Protein AF-A0A6N7XXT5-F1 (afdb_monomer_lite)

Secondary structure (DSSP, 8-state):
---------PEEEE--HHHHHHHHHTT--EEEEEE-SS-TTSEEEEEE--HHHHHHHHH----

Organism: NCBI:txid2607614

Foldseek 3Di:
DDDPPPPVQPKDKDQDPLLVVQVVVVVWDFPDWAADPVHRVGIITITGDDPVSVVSSVVDDDD

Sequence (63 aa):
MYRENRNRQSFYVIRGIGMVNYLVRQGFDLIKVEDDKDKPEFKVFLFNNTPELREAMGGYKSR

pLDDT: mean 86.63, std 17.47, range [27.8, 97.25]

Radius of gyration: 13.56 Å; chains: 1; bounding box: 27×29×39 Å

InterPro domains:
  IPR043718 Domain of unknown function DUF5659 [PF18903] (12-61)

Structure (mmCIF, N/CA/C/O backbone):
data_AF-A0A6N7XXT5-F1
#
_entry.id   AF-A0A6N7XXT5-F1
#
loop_
_atom_site.group_PDB
_atom_site.id
_atom_site.type_symbol
_atom_site.label_atom_id
_atom_site.label_alt_id
_atom_site.label_comp_id
_atom_site.label_asym_id
_atom_site.label_entity_id
_atom_site.label_seq_id
_atom_site.pdbx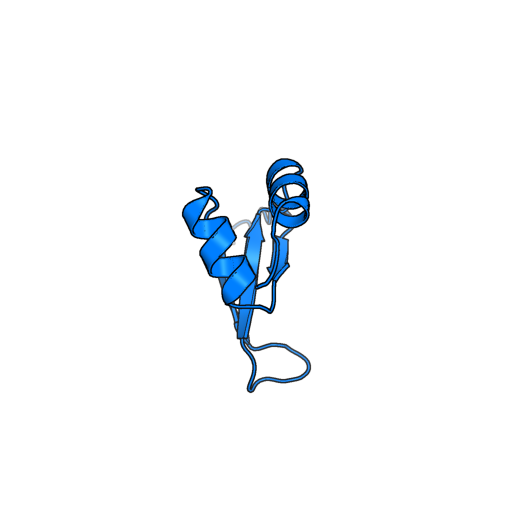_PDB_ins_code
_atom_site.Cartn_x
_atom_site.Cartn_y
_atom_site.Cartn_z
_atom_site.occupancy
_atom_site.B_iso_or_equiv
_atom_site.auth_seq_id
_atom_site.auth_comp_id
_atom_site.auth_asym_id
_atom_site.auth_atom_id
_atom_site.pdbx_PDB_model_num
ATOM 1 N N . MET A 1 1 ? -11.114 16.815 -26.220 1.00 41.75 1 MET A N 1
ATOM 2 C CA . MET A 1 1 ? -10.815 17.545 -24.969 1.00 41.75 1 MET A CA 1
ATOM 3 C C . MET A 1 1 ? -11.482 16.811 -23.815 1.00 41.75 1 MET A C 1
ATOM 5 O O . MET A 1 1 ? -12.680 16.972 -23.632 1.00 41.75 1 MET A O 1
ATOM 9 N N . TYR A 1 2 ? -10.746 15.985 -23.071 1.00 27.80 2 TYR A N 1
ATOM 10 C CA . TYR A 1 2 ? -11.232 15.415 -21.810 1.00 27.80 2 TYR A CA 1
ATOM 11 C C . TYR A 1 2 ? -10.334 15.913 -20.678 1.00 27.80 2 TYR A C 1
ATOM 13 O O . TYR A 1 2 ? -9.111 15.852 -20.767 1.00 27.80 2 TYR A O 1
ATOM 21 N N . ARG A 1 3 ? -10.982 16.511 -19.677 1.00 42.09 3 ARG A N 1
ATOM 22 C CA . ARG A 1 3 ? -10.405 17.175 -18.505 1.00 42.09 3 ARG A CA 1
ATOM 23 C C . ARG A 1 3 ? -9.588 16.187 -17.665 1.00 42.09 3 ARG A C 1
ATOM 25 O O . ARG A 1 3 ? -10.170 15.317 -17.027 1.00 42.09 3 ARG A O 1
ATOM 32 N N . GLU A 1 4 ? -8.273 16.371 -17.574 1.00 44.16 4 GLU A N 1
ATOM 33 C CA . GLU A 1 4 ? -7.473 15.761 -16.506 1.00 44.16 4 GLU A CA 1
ATOM 34 C C . GLU A 1 4 ? -7.614 16.592 -15.224 1.00 44.16 4 GLU A C 1
ATOM 36 O O . GLU A 1 4 ? -6.756 17.403 -14.884 1.00 44.16 4 GLU A O 1
ATOM 41 N N . ASN A 1 5 ? -8.689 16.370 -14.467 1.00 43.69 5 ASN A N 1
ATOM 42 C CA . ASN A 1 5 ? -8.665 16.682 -13.040 1.00 43.69 5 ASN A CA 1
ATOM 43 C C . ASN A 1 5 ? -7.823 15.606 -12.342 1.00 43.69 5 ASN A C 1
ATOM 45 O O . ASN A 1 5 ? -8.355 14.689 -11.717 1.00 43.69 5 ASN A O 1
ATOM 49 N N . ARG A 1 6 ? -6.493 15.689 -12.476 1.00 51.19 6 ARG A N 1
ATOM 50 C CA . ARG A 1 6 ? -5.570 14.923 -11.633 1.00 51.19 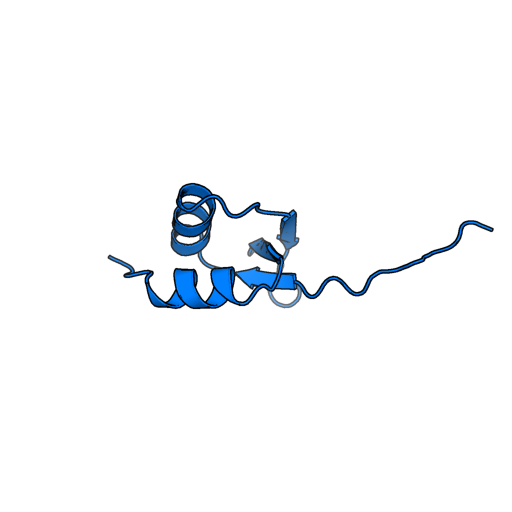6 ARG A CA 1
ATOM 51 C C . ARG A 1 6 ? -5.638 15.505 -10.228 1.00 51.19 6 ARG A C 1
ATOM 53 O O . ARG A 1 6 ? -4.822 16.341 -9.845 1.00 51.19 6 ARG A O 1
ATOM 60 N N . ASN A 1 7 ? -6.627 15.049 -9.463 1.00 52.50 7 ASN A N 1
ATOM 61 C CA . ASN A 1 7 ? -6.525 15.014 -8.013 1.00 52.50 7 ASN A CA 1
ATOM 62 C C . ASN A 1 7 ? -5.145 14.417 -7.716 1.00 52.50 7 ASN A C 1
ATOM 64 O O . ASN A 1 7 ? -4.884 13.268 -8.074 1.00 52.50 7 ASN A O 1
ATOM 68 N N . ARG A 1 8 ? -4.215 15.221 -7.188 1.00 57.25 8 ARG A N 1
ATOM 69 C CA . ARG A 1 8 ? -2.877 14.764 -6.794 1.00 57.25 8 ARG A CA 1
ATOM 70 C C . ARG A 1 8 ? -3.040 13.889 -5.556 1.00 57.25 8 ARG A C 1
ATOM 72 O O . ARG A 1 8 ? -2.700 14.298 -4.452 1.00 57.25 8 ARG A O 1
ATOM 79 N N . GLN A 1 9 ? -3.626 12.712 -5.732 1.00 64.94 9 GLN A N 1
ATOM 80 C CA . GLN A 1 9 ? -3.695 11.708 -4.693 1.00 64.94 9 GLN A CA 1
ATOM 81 C C . GLN A 1 9 ? -2.244 11.328 -4.402 1.00 64.94 9 GLN A C 1
ATOM 83 O O . GLN A 1 9 ? -1.527 10.814 -5.262 1.00 64.94 9 GLN A O 1
ATOM 88 N N . SER A 1 10 ? -1.759 11.740 -3.233 1.00 84.44 10 SER A N 1
ATOM 89 C CA . SER A 1 10 ? -0.412 11.406 -2.799 1.00 84.44 10 SER A CA 1
ATOM 90 C C . SER A 1 10 ? -0.403 9.906 -2.530 1.00 84.44 10 SER A C 1
ATOM 92 O O . SER A 1 10 ? -1.195 9.415 -1.728 1.00 84.44 10 SER A O 1
ATOM 94 N N . PHE A 1 11 ? 0.452 9.174 -3.236 1.00 91.44 11 PHE A N 1
ATOM 95 C CA . PHE A 1 11 ? 0.662 7.754 -2.993 1.00 91.44 11 PHE A CA 1
ATOM 96 C C . PHE A 1 11 ? 1.859 7.554 -2.072 1.00 91.44 11 PHE A C 1
ATOM 98 O O . PHE A 1 11 ? 2.821 8.327 -2.104 1.00 91.44 11 PHE A O 1
ATOM 105 N N . TYR A 1 12 ? 1.801 6.499 -1.269 1.00 94.25 12 TYR A N 1
ATOM 106 C CA . TYR A 1 12 ? 2.942 5.986 -0.531 1.00 94.25 12 TYR A CA 1
ATOM 107 C C . TYR A 1 12 ? 3.459 4.727 -1.229 1.00 94.25 12 TYR A C 1
ATOM 109 O O . TYR A 1 12 ? 2.676 3.846 -1.586 1.00 94.25 12 TYR A O 1
ATOM 117 N N . VAL A 1 13 ? 4.774 4.661 -1.441 1.00 94.81 13 VAL A N 1
ATOM 118 C CA . VAL A 1 13 ? 5.432 3.563 -2.157 1.00 94.81 13 VAL A CA 1
ATOM 119 C C . VAL A 1 13 ? 6.049 2.597 -1.155 1.00 94.81 13 VAL A C 1
ATOM 121 O O . VAL A 1 13 ? 6.895 2.981 -0.350 1.00 94.81 13 VAL A O 1
ATOM 124 N N . ILE A 1 14 ? 5.660 1.329 -1.238 1.00 94.81 14 ILE A N 1
ATOM 125 C CA . ILE A 1 14 ? 6.162 0.239 -0.401 1.00 94.81 14 ILE A CA 1
ATOM 126 C C . ILE A 1 14 ? 6.853 -0.778 -1.303 1.00 94.81 14 ILE A C 1
ATOM 128 O O . ILE A 1 14 ? 6.354 -1.099 -2.375 1.00 94.81 14 ILE A O 1
ATOM 132 N N . ARG A 1 15 ? 8.016 -1.286 -0.883 1.00 93.94 15 ARG A N 1
ATOM 133 C CA . ARG A 1 15 ? 8.812 -2.257 -1.663 1.00 93.94 15 ARG A CA 1
ATOM 134 C C . ARG A 1 15 ? 8.791 -3.673 -1.077 1.00 93.94 15 ARG A C 1
ATOM 136 O O . ARG A 1 15 ? 9.124 -4.633 -1.757 1.00 93.94 15 ARG A O 1
ATOM 143 N N . GLY A 1 16 ? 8.409 -3.815 0.193 1.00 93.62 16 GLY A N 1
ATOM 144 C CA . GLY A 1 16 ? 8.433 -5.092 0.903 1.00 93.62 16 GLY A CA 1
ATOM 145 C C . GLY A 1 16 ? 7.086 -5.810 0.880 1.00 93.62 16 GLY A C 1
ATOM 146 O O . GLY A 1 16 ? 6.115 -5.302 1.438 1.00 93.62 16 GLY A O 1
ATOM 147 N N . ILE A 1 17 ? 7.047 -7.031 0.340 1.00 94.25 17 ILE A N 1
ATOM 148 C CA . ILE A 1 17 ? 5.820 -7.843 0.277 1.00 94.25 17 ILE A CA 1
ATOM 149 C C . ILE A 1 17 ? 5.233 -8.161 1.665 1.00 94.25 17 ILE A C 1
ATOM 151 O O . ILE A 1 17 ? 4.019 -8.235 1.825 1.00 94.25 17 ILE A O 1
ATOM 155 N N . GLY A 1 18 ? 6.076 -8.296 2.696 1.00 95.94 18 GLY A N 1
ATOM 156 C CA . GLY A 1 18 ? 5.619 -8.525 4.072 1.00 95.94 18 GLY A CA 1
ATOM 157 C C . GLY A 1 18 ? 4.793 -7.358 4.622 1.00 95.94 18 GLY A C 1
ATOM 158 O O . GLY A 1 18 ? 3.715 -7.574 5.172 1.00 95.94 18 GLY A O 1
ATOM 159 N N . MET A 1 19 ? 5.254 -6.126 4.384 1.00 96.06 19 MET A N 1
ATOM 160 C CA . MET A 1 19 ? 4.535 -4.903 4.752 1.00 96.06 19 MET A CA 1
ATOM 161 C C . MET A 1 19 ? 3.222 -4.783 3.974 1.00 96.06 19 MET A C 1
ATOM 163 O O . MET A 1 19 ? 2.186 -4.495 4.562 1.00 96.06 19 MET A O 1
ATOM 167 N N . VAL A 1 20 ? 3.246 -5.063 2.667 1.00 96.75 20 VAL A N 1
ATOM 168 C CA . VAL A 1 20 ? 2.046 -5.061 1.810 1.00 96.75 20 VAL A CA 1
ATOM 169 C C . VAL A 1 20 ? 0.994 -6.020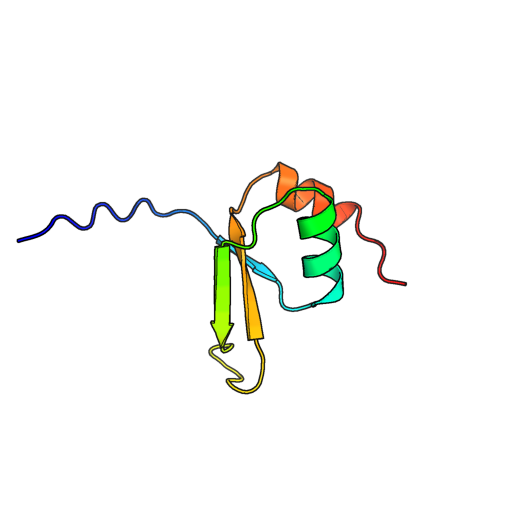 2.360 1.00 96.75 20 VAL A C 1
ATOM 171 O O . VAL A 1 20 ? -0.141 -5.621 2.601 1.00 96.75 20 VAL A O 1
ATOM 174 N N . ASN A 1 21 ? 1.383 -7.269 2.628 1.00 96.62 21 ASN A N 1
ATOM 175 C CA . ASN A 1 21 ? 0.479 -8.279 3.171 1.00 96.62 21 ASN A CA 1
ATOM 176 C C . ASN A 1 21 ? -0.073 -7.886 4.544 1.00 96.62 21 ASN A C 1
ATOM 178 O O . ASN A 1 21 ? -1.241 -8.143 4.832 1.00 96.62 21 ASN A O 1
ATOM 182 N N . TYR A 1 22 ? 0.752 -7.278 5.398 1.00 97.19 22 TYR A N 1
ATOM 183 C CA . TYR A 1 22 ? 0.304 -6.757 6.683 1.00 97.19 22 TYR A CA 1
ATOM 184 C C . TYR A 1 22 ? -0.745 -5.651 6.509 1.00 97.19 22 TYR A C 1
ATOM 186 O O . TYR A 1 22 ? -1.821 -5.755 7.090 1.00 97.19 22 TYR A O 1
ATOM 194 N N . LEU A 1 23 ? -0.481 -4.647 5.670 1.00 96.94 23 LEU A N 1
ATOM 195 C CA . LEU A 1 23 ? -1.385 -3.514 5.459 1.00 96.94 23 LEU A CA 1
ATOM 196 C C . LEU A 1 23 ? -2.712 -3.936 4.821 1.00 96.94 23 LEU A C 1
ATOM 198 O O . LEU A 1 23 ? -3.768 -3.508 5.279 1.00 96.94 23 LEU A O 1
ATOM 202 N N . VAL A 1 24 ? -2.686 -4.848 3.847 1.00 96.81 24 VAL A N 1
ATOM 203 C CA . VAL A 1 24 ? -3.919 -5.410 3.268 1.00 96.81 24 VAL A CA 1
ATOM 204 C C . VAL A 1 24 ? -4.757 -6.115 4.341 1.00 96.81 24 VAL A C 1
ATOM 206 O O . VAL A 1 24 ? -5.971 -5.945 4.392 1.00 96.81 24 VAL A O 1
ATOM 209 N N . ARG A 1 25 ? -4.125 -6.846 5.270 1.00 96.50 25 ARG A N 1
ATOM 210 C CA . ARG A 1 25 ? -4.827 -7.472 6.410 1.00 96.50 25 ARG A CA 1
ATOM 211 C C . ARG A 1 25 ? -5.346 -6.467 7.441 1.00 96.50 25 ARG A C 1
ATOM 213 O O . ARG A 1 25 ? -6.236 -6.819 8.204 1.00 96.50 25 ARG A O 1
ATOM 220 N N . GLN A 1 26 ? -4.790 -5.257 7.490 1.00 96.19 26 GLN A N 1
ATOM 221 C CA . GLN A 1 26 ? -5.316 -4.146 8.292 1.00 96.19 26 GLN A CA 1
ATOM 222 C C . GLN A 1 26 ? -6.454 -3.390 7.581 1.00 96.19 26 GLN A C 1
ATOM 224 O O . GLN A 1 26 ? -7.019 -2.471 8.163 1.00 96.19 26 GLN A O 1
ATOM 229 N N . GLY A 1 27 ? -6.816 -3.782 6.353 1.00 97.06 27 GLY A N 1
ATOM 230 C CA . GLY A 1 27 ? -7.913 -3.183 5.591 1.00 97.06 27 GLY A CA 1
ATOM 231 C C . GLY A 1 27 ? -7.498 -2.041 4.662 1.00 97.06 27 GLY A C 1
ATOM 232 O O . GLY A 1 27 ? -8.367 -1.339 4.158 1.00 97.06 27 GLY A O 1
ATOM 233 N N . PHE A 1 28 ? -6.198 -1.837 4.424 1.00 97.25 28 PHE A N 1
ATOM 234 C CA . PHE A 1 28 ? -5.736 -0.854 3.442 1.00 97.25 28 PHE A CA 1
ATOM 235 C C . PHE A 1 28 ? -5.765 -1.422 2.022 1.00 97.25 28 PHE A C 1
ATOM 237 O O . PHE A 1 28 ? -5.267 -2.521 1.767 1.00 97.25 28 PHE A O 1
ATOM 244 N N . ASP A 1 29 ? -6.255 -0.620 1.078 1.00 96.69 29 ASP A N 1
ATOM 245 C CA . ASP A 1 29 ? -6.305 -0.993 -0.332 1.00 96.69 29 ASP A CA 1
ATOM 246 C C . ASP A 1 29 ? -4.960 -0.782 -1.034 1.00 96.69 29 ASP A C 1
ATOM 248 O O . ASP A 1 29 ? -4.404 0.323 -1.064 1.00 96.69 29 ASP A O 1
ATOM 252 N N . LEU A 1 30 ? -4.466 -1.847 -1.669 1.00 96.12 30 LEU A N 1
ATOM 253 C CA . LEU A 1 30 ? -3.381 -1.759 -2.638 1.00 96.12 30 LEU A CA 1
ATOM 254 C C . LEU A 1 30 ? -3.925 -1.137 -3.928 1.00 96.12 30 LEU A C 1
ATOM 256 O O . LEU A 1 30 ? -4.688 -1.767 -4.656 1.00 96.12 30 LEU A O 1
ATOM 260 N N . ILE A 1 31 ? -3.508 0.090 -4.228 1.00 96.06 31 ILE A N 1
ATOM 261 C CA . ILE A 1 31 ? -4.023 0.848 -5.374 1.00 96.06 31 ILE A CA 1
ATOM 262 C C . ILE A 1 31 ? -3.394 0.374 -6.678 1.00 96.06 31 ILE A C 1
ATOM 264 O O . ILE A 1 31 ? -4.076 0.241 -7.695 1.00 96.06 31 ILE A O 1
ATOM 268 N N . LYS A 1 32 ? -2.076 0.159 -6.674 1.00 93.69 32 LYS A N 1
ATOM 269 C CA . LYS A 1 32 ? -1.346 -0.211 -7.886 1.00 93.69 32 LYS A CA 1
ATOM 270 C C . LYS A 1 32 ? -0.066 -0.969 -7.572 1.00 93.69 32 LYS A C 1
ATOM 272 O O . LYS A 1 32 ? 0.562 -0.747 -6.540 1.00 93.69 32 LYS A O 1
ATOM 277 N N . VAL A 1 33 ? 0.336 -1.817 -8.510 1.00 95.19 33 VAL A N 1
ATOM 278 C CA . VAL A 1 33 ? 1.675 -2.404 -8.572 1.00 95.19 33 VAL A CA 1
ATOM 279 C C . VAL A 1 33 ? 2.350 -1.888 -9.836 1.00 95.19 33 VAL A C 1
ATOM 281 O O . VAL A 1 33 ? 1.763 -1.954 -10.916 1.00 95.19 33 VAL A O 1
ATOM 284 N N . GLU A 1 34 ? 3.557 -1.356 -9.701 1.00 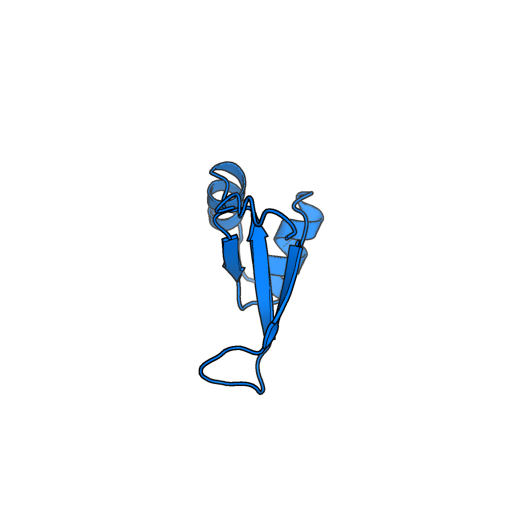94.06 34 GLU A N 1
ATOM 285 C CA . GLU A 1 34 ? 4.382 -0.889 -10.819 1.00 94.06 34 GLU A CA 1
ATOM 286 C C . GLU A 1 34 ? 5.777 -1.515 -10.744 1.00 94.06 34 GLU A C 1
ATOM 288 O O . GLU A 1 34 ? 6.166 -2.054 -9.707 1.00 94.06 34 GLU A O 1
ATOM 293 N N . ASP A 1 35 ? 6.522 -1.456 -11.844 1.00 94.38 35 ASP A N 1
ATOM 294 C CA . ASP A 1 35 ? 7.956 -1.741 -11.831 1.00 94.38 35 ASP A CA 1
ATOM 295 C C . ASP A 1 35 ? 8.710 -0.579 -11.178 1.00 94.38 35 ASP A C 1
ATOM 297 O O . ASP A 1 35 ? 8.342 0.591 -11.330 1.00 94.38 35 ASP A O 1
ATOM 301 N N . ASP A 1 36 ? 9.761 -0.895 -10.425 1.00 91.56 36 ASP A N 1
ATOM 302 C CA . ASP A 1 36 ? 10.659 0.120 -9.893 1.00 91.56 36 ASP A CA 1
ATOM 303 C C . ASP A 1 36 ? 11.376 0.832 -11.049 1.00 91.56 36 ASP A C 1
ATOM 305 O O . ASP A 1 36 ? 11.864 0.206 -11.989 1.00 91.56 36 ASP A O 1
ATOM 309 N N . LYS A 1 37 ? 11.433 2.164 -10.984 1.00 88.88 37 LYS A N 1
ATOM 310 C CA . LYS A 1 37 ? 12.000 2.986 -12.061 1.00 88.88 37 LYS A CA 1
ATOM 311 C C . LYS A 1 37 ? 13.505 2.808 -12.219 1.00 88.88 37 LYS A C 1
ATOM 313 O O . LYS A 1 37 ? 14.006 2.931 -13.332 1.00 88.88 37 LYS A O 1
ATOM 318 N N . ASP A 1 38 ? 14.200 2.555 -11.115 1.00 90.38 38 ASP A N 1
ATOM 319 C CA . ASP A 1 38 ? 15.653 2.424 -11.090 1.00 90.38 38 ASP A CA 1
ATOM 320 C C . ASP A 1 38 ? 16.071 0.965 -11.297 1.00 90.38 38 ASP A C 1
ATOM 322 O O . ASP A 1 38 ? 17.156 0.698 -11.816 1.00 90.38 38 ASP A O 1
ATOM 326 N N . LYS A 1 39 ? 15.215 0.018 -10.892 1.00 90.50 39 LYS A N 1
ATOM 327 C CA . LYS A 1 39 ? 15.470 -1.423 -11.001 1.00 90.50 39 LYS A CA 1
ATOM 328 C C . LYS A 1 39 ? 14.232 -2.186 -11.499 1.00 90.50 39 LYS A C 1
ATOM 330 O O . LYS A 1 39 ? 13.505 -2.754 -10.680 1.00 90.50 39 LYS A O 1
ATOM 335 N N . PRO A 1 40 ? 13.977 -2.212 -12.820 1.00 91.25 40 PRO A N 1
ATOM 336 C CA . PRO A 1 40 ? 12.745 -2.752 -13.408 1.00 91.25 40 PRO A CA 1
ATOM 337 C C . PRO A 1 40 ? 12.426 -4.215 -13.066 1.00 91.25 40 PRO A C 1
ATOM 339 O O . PRO A 1 40 ? 11.290 -4.654 -13.224 1.00 91.25 40 PRO A O 1
ATOM 342 N N . GLU A 1 41 ? 13.404 -4.987 -12.594 1.00 93.06 41 GLU A N 1
ATOM 343 C CA . GLU A 1 41 ? 13.216 -6.349 -12.095 1.00 93.06 41 GLU A CA 1
ATOM 344 C C . GLU A 1 41 ? 12.470 -6.422 -10.746 1.00 93.06 41 GLU A C 1
ATOM 346 O O . GLU A 1 41 ? 11.989 -7.492 -10.364 1.00 93.06 41 GLU A O 1
ATOM 351 N N . PHE A 1 42 ? 12.342 -5.301 -10.027 1.00 91.44 42 PHE A N 1
ATOM 352 C CA . PHE A 1 42 ? 11.605 -5.212 -8.768 1.00 91.44 42 PHE A CA 1
ATOM 353 C C . PHE A 1 42 ? 10.238 -4.558 -8.949 1.00 91.44 42 PHE A C 1
ATOM 355 O O . PHE A 1 42 ? 10.054 -3.636 -9.739 1.00 91.44 42 PHE A O 1
ATOM 362 N N . LYS A 1 43 ? 9.276 -4.999 -8.133 1.00 93.00 43 LYS A N 1
ATOM 363 C CA . LYS A 1 43 ? 7.949 -4.388 -8.039 1.00 93.00 43 LYS A CA 1
ATOM 364 C C . LYS A 1 43 ? 7.881 -3.392 -6.887 1.00 93.00 43 LYS A C 1
ATOM 366 O O . LYS A 1 43 ? 8.439 -3.625 -5.812 1.00 93.00 43 LYS A O 1
ATOM 371 N N . VAL A 1 44 ? 7.116 -2.329 -7.091 1.00 96.06 44 VAL A N 1
ATOM 372 C CA . VAL A 1 44 ? 6.704 -1.381 -6.059 1.00 96.06 44 VAL A CA 1
ATOM 373 C C . VAL A 1 44 ? 5.186 -1.366 -5.915 1.00 96.06 44 VAL A C 1
ATOM 375 O O . VAL A 1 44 ? 4.445 -1.531 -6.882 1.00 96.06 44 VAL A O 1
ATOM 378 N N . PHE A 1 45 ? 4.725 -1.172 -4.686 1.00 96.81 45 PHE A N 1
ATOM 379 C CA . PHE A 1 45 ? 3.327 -1.270 -4.285 1.00 96.81 45 PHE A CA 1
ATOM 380 C C . PHE A 1 45 ? 2.848 0.097 -3.798 1.00 96.81 45 PHE A C 1
ATOM 382 O O . PHE A 1 45 ? 3.458 0.688 -2.906 1.00 96.81 45 PHE A O 1
ATOM 389 N N . LEU A 1 46 ? 1.780 0.613 -4.398 1.00 95.81 46 LEU A N 1
ATOM 390 C CA . LEU A 1 46 ? 1.264 1.950 -4.134 1.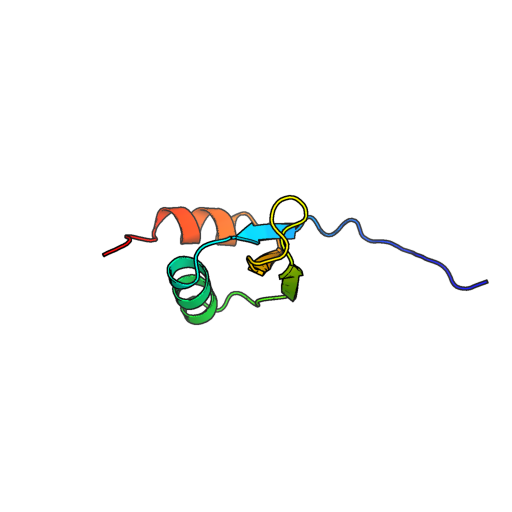00 95.81 46 LEU A CA 1
ATOM 391 C C . LEU A 1 46 ? 0.004 1.872 -3.273 1.00 95.81 46 LEU A C 1
ATOM 393 O O . LEU A 1 46 ? -0.963 1.205 -3.637 1.00 95.81 46 LEU A O 1
ATOM 397 N N . PHE A 1 47 ? 0.007 2.617 -2.173 1.00 96.12 47 PHE A N 1
ATOM 398 C CA . PHE A 1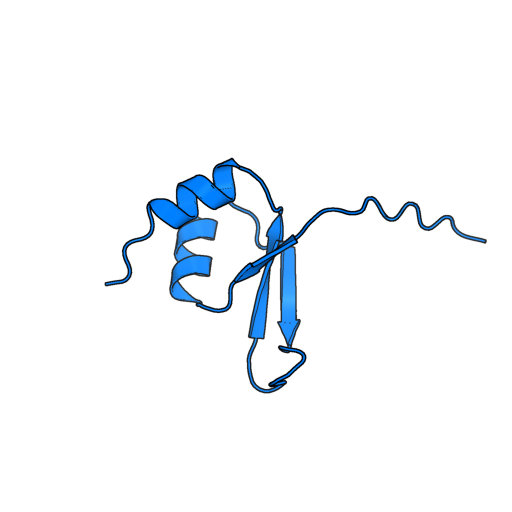 47 ? -1.132 2.806 -1.273 1.00 96.12 47 PHE A CA 1
ATOM 399 C C . PHE A 1 47 ? -1.512 4.286 -1.207 1.00 96.12 47 PHE A C 1
ATOM 401 O O . PHE A 1 47 ? -0.688 5.159 -1.496 1.00 96.12 47 PHE A O 1
ATOM 408 N N . ASN A 1 48 ? -2.742 4.592 -0.791 1.00 95.00 48 ASN A N 1
ATOM 409 C CA . ASN A 1 48 ? -3.127 5.969 -0.473 1.00 95.00 48 ASN A CA 1
ATOM 410 C C . ASN A 1 48 ? -2.286 6.492 0.698 1.00 95.00 48 ASN A C 1
ATOM 412 O O . ASN A 1 48 ? -2.235 5.863 1.751 1.00 95.00 48 ASN A O 1
ATOM 416 N N . ASN A 1 49 ? -1.636 7.645 0.539 1.00 93.31 49 ASN A N 1
ATOM 417 C CA . ASN A 1 49 ? -0.846 8.250 1.608 1.00 93.31 49 ASN A CA 1
ATOM 418 C C . ASN A 1 49 ? -1.768 8.926 2.631 1.00 93.31 49 ASN A C 1
ATOM 420 O O . ASN A 1 49 ? -2.070 10.114 2.508 1.00 93.31 49 ASN A O 1
ATOM 424 N N . THR A 1 50 ? -2.196 8.169 3.638 1.00 94.38 50 THR A N 1
ATOM 425 C CA . THR A 1 50 ? -3.002 8.678 4.753 1.00 94.38 50 THR A CA 1
ATOM 426 C C . THR A 1 50 ? -2.222 8.618 6.075 1.00 94.38 50 THR A C 1
ATOM 428 O O . THR A 1 50 ? -1.252 7.856 6.184 1.00 94.38 50 THR A O 1
ATOM 431 N N . PRO A 1 51 ? -2.586 9.427 7.087 1.00 94.62 51 PRO A N 1
ATOM 432 C CA . PRO A 1 51 ? -1.995 9.329 8.421 1.00 94.62 51 PRO A CA 1
ATOM 433 C C . PRO A 1 51 ? -2.140 7.930 9.038 1.00 94.62 51 PRO A C 1
ATOM 435 O O . PRO A 1 51 ? -1.180 7.415 9.606 1.00 94.62 51 PRO A O 1
ATOM 438 N N . GLU A 1 52 ? -3.286 7.279 8.841 1.00 96.00 52 GLU A N 1
ATOM 439 C CA . GLU A 1 52 ? -3.595 5.948 9.378 1.00 96.00 52 GLU A CA 1
ATOM 440 C C . GLU A 1 52 ? -2.685 4.878 8.765 1.00 96.00 52 GLU A C 1
ATOM 442 O O . GLU A 1 52 ? -2.210 3.988 9.468 1.00 96.00 52 GLU A O 1
ATOM 447 N N . LEU A 1 53 ? -2.371 4.992 7.465 1.00 95.69 53 LEU A N 1
ATOM 448 C CA . LEU A 1 53 ? -1.390 4.117 6.816 1.00 95.69 53 LEU A CA 1
ATOM 449 C C . LEU A 1 53 ? -0.022 4.241 7.503 1.00 95.69 53 LEU A C 1
ATOM 451 O O . LEU A 1 53 ? 0.647 3.239 7.754 1.00 95.69 53 LEU A O 1
ATOM 455 N N . ARG A 1 54 ? 0.407 5.474 7.802 1.00 94.25 54 ARG A N 1
ATOM 456 C CA . ARG A 1 54 ? 1.707 5.744 8.439 1.00 94.25 54 ARG A CA 1
ATOM 457 C C . ARG A 1 54 ? 1.766 5.204 9.858 1.00 94.25 54 ARG A C 1
ATOM 459 O O . ARG A 1 54 ? 2.787 4.633 10.236 1.00 94.25 54 ARG A O 1
ATOM 466 N N . GLU A 1 55 ? 0.681 5.348 10.607 1.00 95.88 55 GLU A N 1
ATOM 467 C CA . GLU A 1 55 ? 0.550 4.774 11.943 1.00 95.88 55 GLU A CA 1
ATOM 468 C C . GLU A 1 55 ? 0.603 3.240 11.901 1.00 95.88 55 GLU A C 1
ATOM 470 O O . GLU A 1 55 ? 1.416 2.635 12.603 1.00 95.88 55 GLU A O 1
ATOM 475 N N . ALA A 1 56 ? -0.167 2.611 11.006 1.00 96.25 56 ALA A N 1
ATOM 476 C CA . ALA A 1 56 ? -0.164 1.160 10.833 1.00 96.25 56 ALA A CA 1
ATOM 477 C C . ALA A 1 56 ? 1.231 0.631 10.467 1.00 96.25 56 ALA A C 1
ATOM 479 O O . ALA A 1 56 ? 1.703 -0.339 11.059 1.00 96.25 56 ALA A O 1
ATOM 480 N N . MET A 1 57 ? 1.944 1.299 9.552 1.00 95.31 57 MET A N 1
ATOM 481 C CA . MET A 1 57 ? 3.327 0.938 9.215 1.00 95.31 57 MET A CA 1
ATOM 482 C C . MET A 1 57 ? 4.266 0.986 10.430 1.00 95.31 57 MET A C 1
ATOM 484 O O . MET A 1 57 ? 5.149 0.137 10.537 1.00 95.31 57 MET A O 1
ATOM 488 N N . GLY A 1 58 ? 4.072 1.929 11.359 1.00 94.06 58 GLY A N 1
ATOM 489 C CA . GLY A 1 58 ? 4.838 1.995 12.610 1.00 94.06 58 GLY A CA 1
ATOM 490 C C . GLY A 1 58 ? 4.592 0.805 13.547 1.00 94.06 58 GLY A C 1
ATOM 491 O O . GLY A 1 58 ? 5.469 0.442 14.330 1.00 94.06 58 GLY A O 1
ATOM 492 N N . GLY A 1 59 ? 3.426 0.163 13.439 1.00 91.75 59 GLY A N 1
ATOM 493 C CA . GLY A 1 59 ? 3.076 -1.056 14.171 1.00 91.75 59 GLY A CA 1
ATOM 494 C C . GLY A 1 59 ? 3.615 -2.350 13.552 1.00 91.75 59 GLY A C 1
ATOM 495 O O . GLY A 1 59 ? 3.574 -3.403 14.197 1.00 91.75 59 GLY A O 1
ATOM 496 N N . TYR A 1 60 ? 4.136 -2.304 12.322 1.00 94.44 60 TYR A N 1
ATOM 497 C CA . TYR A 1 60 ? 4.658 -3.487 11.647 1.00 94.44 60 TYR A CA 1
ATOM 498 C C . TYR A 1 60 ? 5.977 -3.952 12.273 1.00 94.44 60 TYR A C 1
ATOM 500 O O . TYR A 1 60 ? 6.998 -3.268 12.222 1.00 94.44 60 TYR A O 1
ATOM 508 N N . LYS A 1 61 ? 5.979 -5.173 12.810 1.00 84.50 61 LYS A N 1
ATOM 509 C CA . LYS A 1 61 ? 7.196 -5.866 13.243 1.00 84.50 61 LYS A CA 1
ATOM 510 C C . LYS A 1 61 ? 7.556 -6.905 12.192 1.00 84.50 61 LYS A C 1
ATOM 512 O O . LYS A 1 61 ? 6.860 -7.915 12.074 1.00 84.50 61 LYS A O 1
ATOM 517 N N . SER A 1 62 ? 8.624 -6.669 11.427 1.00 71.00 62 SER A N 1
ATOM 518 C CA . SER A 1 62 ? 9.168 -7.727 10.574 1.00 71.00 62 SER A CA 1
ATOM 519 C C . SER A 1 62 ? 9.702 -8.835 11.476 1.00 71.00 62 SER A C 1
ATOM 521 O O . SER A 1 62 ? 10.526 -8.566 12.351 1.00 71.00 62 SER A O 1
ATOM 523 N N . ARG A 1 63 ? 9.186 -10.050 11.292 1.00 60.25 63 ARG A N 1
ATOM 524 C CA . ARG A 1 63 ? 9.767 -11.256 11.886 1.00 60.25 63 ARG A CA 1
ATOM 525 C C . ARG A 1 63 ? 11.123 -11.564 11.276 1.00 60.25 63 ARG A C 1
ATOM 527 O O . ARG A 1 63 ? 11.280 -11.282 10.067 1.00 60.25 63 ARG A O 1
#